Protein AF-S8DIR1-F1 (afdb_monomer)

pLDDT: mean 78.98, std 13.13, range [34.19, 91.81]

Structure (mmCIF, N/CA/C/O backbone):
data_AF-S8DIR1-F1
#
_entry.id   AF-S8DIR1-F1
#
loop_
_atom_site.group_PDB
_atom_site.id
_atom_site.type_symbol
_atom_site.label_atom_id
_atom_site.label_alt_id
_atom_site.label_comp_id
_atom_site.label_asym_id
_atom_site.label_entity_id
_atom_site.label_seq_id
_atom_site.pdbx_PDB_ins_code
_atom_site.Cartn_x
_atom_site.Cartn_y
_atom_site.Cartn_z
_atom_site.occupancy
_atom_site.B_iso_or_equiv
_atom_site.auth_seq_id
_atom_site.auth_comp_id
_atom_site.auth_asym_id
_atom_site.auth_atom_id
_atom_site.pdbx_PDB_model_num
ATOM 1 N N . PRO A 1 1 ? -8.520 -15.638 27.074 1.00 40.44 1 PRO A N 1
ATOM 2 C CA . PRO A 1 1 ? -9.309 -14.801 26.140 1.00 40.44 1 PRO A CA 1
ATOM 3 C C . PRO A 1 1 ? -8.543 -14.570 24.830 1.00 40.44 1 PRO A C 1
ATOM 5 O O . PRO A 1 1 ? -7.711 -13.675 24.745 1.00 40.44 1 PRO A O 1
ATOM 8 N N . SER A 1 2 ? -8.770 -15.431 23.837 1.00 34.19 2 SER A N 1
ATOM 9 C CA . SER A 1 2 ? -8.198 -15.292 22.494 1.00 34.19 2 SER A CA 1
ATOM 10 C C . SER A 1 2 ? -9.015 -14.236 21.748 1.00 34.19 2 SER A C 1
ATOM 12 O O . SER A 1 2 ? -10.171 -14.519 21.435 1.00 34.19 2 SER A O 1
ATOM 14 N N . PRO A 1 3 ? -8.509 -13.010 21.515 1.00 45.59 3 PRO A N 1
ATOM 15 C CA . PRO A 1 3 ? -9.285 -12.038 20.772 1.00 45.59 3 PRO A CA 1
ATOM 16 C C . PRO A 1 3 ? -9.419 -12.555 19.343 1.00 45.59 3 PRO A C 1
ATOM 18 O O . PRO A 1 3 ? -8.423 -12.838 18.675 1.00 45.59 3 PRO A O 1
ATOM 21 N N . SER A 1 4 ? -10.681 -12.730 18.966 1.00 42.31 4 SER A N 1
ATOM 22 C CA . SER A 1 4 ? -11.255 -12.998 17.658 1.00 42.31 4 SER A CA 1
ATOM 23 C C . SER A 1 4 ? -10.287 -12.856 16.492 1.00 42.31 4 SER A C 1
ATOM 25 O O . SER A 1 4 ? -9.600 -11.842 16.353 1.00 42.31 4 SER A O 1
ATOM 27 N N . ALA A 1 5 ? -10.308 -13.862 15.620 1.00 48.22 5 ALA A N 1
ATOM 28 C CA . ALA A 1 5 ? -9.740 -13.857 14.282 1.00 48.22 5 ALA A CA 1
ATOM 29 C C . ALA A 1 5 ? -10.324 -12.705 13.438 1.00 48.22 5 ALA A C 1
ATOM 31 O O . ALA A 1 5 ? -11.122 -12.917 12.534 1.00 48.22 5 ALA A O 1
ATOM 32 N N . ALA A 1 6 ? -9.950 -11.464 13.758 1.00 54.75 6 ALA A N 1
ATOM 33 C CA . ALA A 1 6 ? -10.158 -10.311 12.906 1.00 54.75 6 ALA A CA 1
ATOM 34 C C . ALA A 1 6 ? -9.500 -10.653 11.574 1.00 54.75 6 ALA A C 1
ATOM 36 O O . ALA A 1 6 ? -8.318 -11.005 11.569 1.00 54.75 6 ALA A O 1
ATOM 37 N N . VAL A 1 7 ? -10.285 -10.626 10.499 1.00 57.97 7 VAL A N 1
ATOM 38 C CA . VAL A 1 7 ? -9.881 -10.968 9.133 1.00 57.97 7 VAL A CA 1
ATOM 39 C C . VAL A 1 7 ? -8.491 -10.384 8.863 1.00 57.97 7 VAL A C 1
ATOM 41 O O . VAL A 1 7 ? -8.304 -9.170 8.800 1.00 57.97 7 VAL A O 1
ATOM 44 N N . ARG A 1 8 ? -7.473 -11.254 8.840 1.00 72.19 8 ARG A N 1
ATOM 45 C CA . ARG A 1 8 ? -6.076 -10.849 8.649 1.00 72.19 8 ARG A CA 1
ATOM 46 C C . ARG A 1 8 ? -5.801 -10.825 7.160 1.00 72.19 8 ARG A C 1
ATOM 48 O O . ARG A 1 8 ? -5.385 -11.831 6.592 1.00 72.19 8 ARG A O 1
ATOM 55 N N . TYR A 1 9 ? -6.019 -9.671 6.552 1.00 84.12 9 TYR A N 1
ATOM 56 C CA . TYR A 1 9 ? -5.567 -9.432 5.192 1.00 84.12 9 TYR A CA 1
ATOM 57 C C . TYR A 1 9 ? -4.033 -9.407 5.127 1.00 84.12 9 TYR A C 1
ATOM 59 O O . TYR A 1 9 ? -3.343 -8.970 6.058 1.00 84.12 9 TYR A O 1
ATOM 67 N N . ARG A 1 10 ? -3.477 -9.913 4.027 1.00 83.31 10 ARG A N 1
ATOM 68 C CA . ARG A 1 10 ? -2.034 -9.917 3.770 1.00 83.31 10 ARG A CA 1
ATOM 69 C C . ARG A 1 10 ? -1.515 -8.495 3.651 1.00 83.31 10 ARG A C 1
ATOM 71 O O . ARG A 1 10 ? -2.148 -7.654 3.030 1.00 83.31 10 ARG A O 1
ATOM 78 N N . GLY A 1 11 ? -0.363 -8.249 4.274 1.00 85.06 11 GLY A N 1
ATOM 79 C CA . GLY A 1 11 ? 0.275 -6.934 4.280 1.00 85.06 11 GLY A CA 1
ATOM 80 C C . GLY A 1 11 ? -0.461 -5.858 5.074 1.00 85.06 11 GLY A C 1
ATOM 81 O O . GLY A 1 11 ? 0.019 -4.729 5.122 1.00 85.06 11 GLY A O 1
ATOM 82 N N . VAL A 1 12 ? -1.573 -6.203 5.737 1.00 89.31 12 VAL A N 1
ATOM 83 C CA . VAL A 1 12 ? -2.336 -5.287 6.582 1.00 89.31 12 VAL A CA 1
ATOM 84 C C . VAL A 1 12 ? -2.003 -5.517 8.048 1.00 89.31 12 VAL A C 1
ATOM 86 O O . VAL A 1 12 ? -2.092 -6.630 8.572 1.00 89.31 12 VAL A O 1
ATOM 89 N N . ARG A 1 13 ? -1.654 -4.440 8.751 1.00 87.50 13 ARG A N 1
ATOM 90 C CA . ARG A 1 13 ? -1.411 -4.459 10.194 1.00 87.50 13 ARG A CA 1
ATOM 91 C C . ARG A 1 13 ? -2.323 -3.470 10.904 1.00 87.50 13 ARG A C 1
ATOM 93 O O . ARG A 1 13 ? -2.336 -2.285 10.594 1.00 87.50 13 ARG A O 1
ATOM 100 N N . ARG A 1 14 ? -3.050 -3.940 11.916 1.00 85.12 14 ARG A N 1
ATOM 101 C CA . ARG A 1 14 ? -3.875 -3.084 12.777 1.00 85.12 14 ARG A CA 1
ATOM 102 C C . ARG A 1 14 ? -3.032 -2.492 13.907 1.00 85.12 14 ARG A C 1
ATOM 104 O O . ARG A 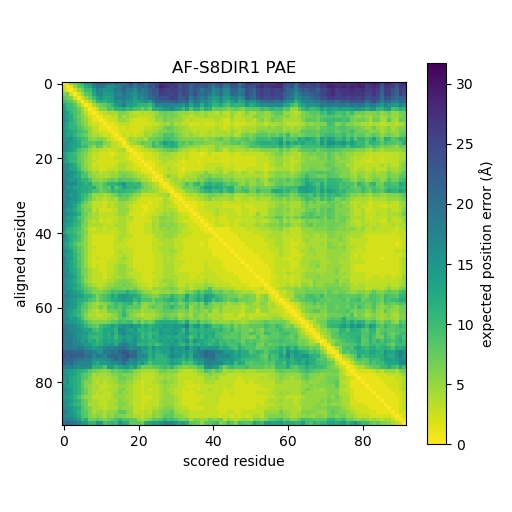1 14 ? -2.357 -3.220 14.637 1.00 85.12 14 ARG A O 1
ATOM 111 N N . ARG A 1 15 ? -3.068 -1.168 14.069 1.00 84.75 15 ARG A N 1
ATOM 112 C CA . ARG A 1 15 ? -2.468 -0.462 15.211 1.00 84.75 15 ARG A CA 1
ATOM 113 C C . ARG A 1 15 ? -3.403 -0.482 16.421 1.00 84.75 15 ARG A C 1
ATOM 115 O O . ARG A 1 15 ? -4.612 -0.662 16.307 1.00 84.75 15 ARG A O 1
ATOM 122 N N . LYS A 1 16 ? -2.821 -0.228 17.598 1.00 76.56 16 LYS A N 1
ATOM 123 C CA . LYS A 1 16 ? -3.530 -0.155 18.890 1.00 76.56 16 LYS A CA 1
ATOM 124 C C . LYS A 1 16 ? -4.625 0.923 18.905 1.00 76.56 16 LYS A C 1
ATOM 126 O O . LYS A 1 16 ? -5.628 0.754 19.577 1.00 76.56 16 LYS A O 1
ATOM 131 N N . TRP A 1 17 ? -4.441 1.981 18.111 1.00 78.94 17 TRP A N 1
ATOM 132 C CA . TRP A 1 17 ? -5.394 3.081 17.925 1.00 78.94 17 TRP A CA 1
ATOM 133 C C . TRP A 1 17 ? -6.551 2.757 16.958 1.00 78.94 17 TRP A C 1
ATOM 135 O O . TRP A 1 17 ? -7.356 3.618 16.640 1.00 78.94 17 TRP A O 1
ATOM 145 N N . GLY A 1 18 ? -6.624 1.533 16.429 1.00 81.12 18 GLY A N 1
ATOM 146 C CA . GLY A 1 18 ? -7.698 1.117 15.519 1.00 81.12 18 GLY A CA 1
ATOM 147 C C . GLY A 1 18 ? -7.440 1.382 14.034 1.00 81.12 18 GLY A C 1
ATOM 148 O O . GLY A 1 18 ? -8.138 0.809 13.213 1.00 81.12 18 GLY A O 1
ATOM 149 N N . LYS A 1 19 ? -6.407 2.153 13.670 1.00 86.88 19 LYS A N 1
ATOM 150 C CA . LYS A 1 19 ? -6.009 2.358 12.264 1.00 86.88 19 LYS A CA 1
ATOM 151 C C . LYS A 1 19 ? -5.363 1.110 11.656 1.00 86.88 19 LYS A C 1
ATOM 153 O O . LYS A 1 19 ? -4.605 0.406 12.335 1.00 86.88 19 LYS A O 1
ATOM 158 N N . PHE A 1 20 ? -5.585 0.893 10.367 1.00 89.56 20 PHE A N 1
ATOM 159 C CA . PHE A 1 20 ? -4.955 -0.163 9.578 1.00 89.56 20 PHE A CA 1
ATOM 160 C C . PHE A 1 20 ? -3.811 0.430 8.762 1.00 89.56 20 PHE A C 1
ATOM 162 O O . PHE A 1 20 ? -3.879 1.566 8.312 1.00 89.56 20 PHE A O 1
ATOM 169 N N . VAL A 1 21 ? -2.712 -0.297 8.609 1.00 89.94 21 VAL A N 1
ATOM 170 C CA . VAL A 1 21 ? -1.602 0.117 7.744 1.00 89.94 21 VAL A CA 1
ATOM 171 C C . VAL A 1 21 ? -1.314 -0.972 6.735 1.00 89.94 21 VAL A C 1
ATOM 173 O O . VAL A 1 21 ? -1.351 -2.147 7.099 1.00 89.94 21 VAL A O 1
ATOM 176 N N . ALA A 1 22 ? -1.018 -0.571 5.503 1.00 91.81 22 ALA A N 1
ATOM 177 C CA . ALA A 1 22 ? -0.598 -1.475 4.445 1.00 91.81 22 ALA A CA 1
ATOM 178 C C . ALA A 1 22 ? 0.887 -1.254 4.135 1.00 91.81 22 ALA A C 1
ATOM 180 O O . ALA A 1 22 ? 1.348 -0.121 3.969 1.00 91.81 22 ALA A O 1
ATOM 181 N N . GLU A 1 23 ? 1.649 -2.340 4.080 1.00 91.31 23 GLU A N 1
ATOM 182 C CA . GLU A 1 23 ? 3.059 -2.332 3.689 1.00 91.31 23 GLU A CA 1
ATOM 183 C C . GLU A 1 23 ? 3.373 -3.563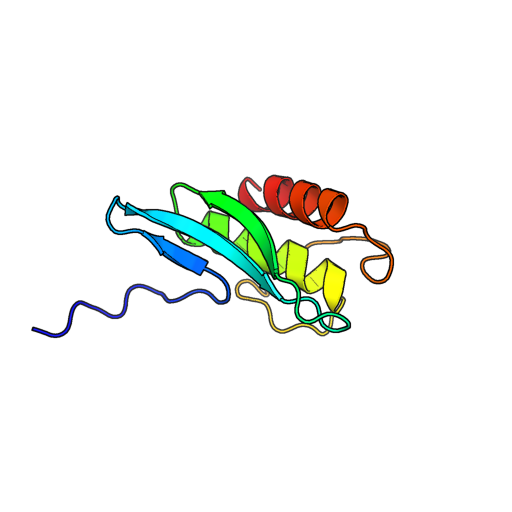 2.838 1.00 91.31 23 GLU A C 1
ATOM 185 O O . GLU A 1 23 ? 2.843 -4.648 3.085 1.00 91.31 23 GLU A O 1
ATOM 190 N N . ILE A 1 24 ? 4.254 -3.409 1.849 1.00 88.75 24 ILE A N 1
ATOM 191 C CA . ILE A 1 24 ? 4.676 -4.507 0.980 1.00 88.75 24 ILE A CA 1
ATOM 192 C C . ILE A 1 24 ? 6.190 -4.657 0.949 1.00 88.75 24 ILE A C 1
ATOM 194 O O . ILE A 1 24 ? 6.938 -3.690 1.071 1.00 88.75 24 ILE A O 1
ATOM 198 N N . ARG A 1 25 ? 6.649 -5.899 0.797 1.00 87.19 25 ARG A N 1
ATOM 199 C CA . ARG A 1 25 ? 8.066 -6.227 0.661 1.00 87.19 25 ARG A CA 1
ATOM 200 C C . ARG A 1 25 ? 8.429 -6.347 -0.814 1.00 87.19 25 ARG A C 1
ATOM 202 O O . ARG A 1 25 ? 7.766 -7.087 -1.540 1.00 87.19 25 ARG A O 1
ATOM 209 N N . MET A 1 26 ? 9.508 -5.684 -1.220 1.00 82.62 26 MET A N 1
ATOM 210 C CA . MET A 1 26 ? 10.031 -5.820 -2.576 1.00 82.62 26 MET A CA 1
ATOM 211 C C . MET A 1 26 ? 10.589 -7.238 -2.821 1.00 82.62 26 MET A C 1
ATOM 213 O O . MET A 1 26 ? 11.150 -7.848 -1.909 1.00 82.62 26 MET A O 1
ATOM 217 N N . PRO A 1 27 ? 10.424 -7.807 -4.030 1.00 74.06 27 PRO A N 1
ATOM 218 C CA . PRO A 1 27 ? 10.973 -9.120 -4.364 1.00 74.06 27 PRO A CA 1
ATOM 219 C C . PRO A 1 27 ? 12.496 -9.073 -4.549 1.00 74.06 27 PRO A C 1
ATOM 221 O O . PRO A 1 27 ? 13.187 -9.987 -4.108 1.00 74.06 27 PRO A O 1
ATOM 224 N N . ASN A 1 28 ? 13.007 -7.985 -5.132 1.00 70.69 28 ASN A N 1
ATOM 225 C CA . ASN A 1 28 ? 14.421 -7.830 -5.486 1.00 70.69 28 ASN A CA 1
ATOM 226 C C . ASN A 1 28 ? 15.252 -7.156 -4.383 1.00 70.69 28 ASN A C 1
ATOM 228 O O . ASN A 1 28 ? 16.472 -7.283 -4.364 1.00 70.69 28 ASN A O 1
ATOM 232 N N . CYS A 1 29 ? 14.595 -6.486 -3.431 1.00 72.25 29 CYS A N 1
ATOM 233 C CA . CYS A 1 29 ? 15.239 -5.775 -2.329 1.00 72.25 29 CYS A CA 1
ATOM 234 C C . CYS A 1 29 ? 14.632 -6.198 -0.990 1.00 72.25 29 CYS A C 1
ATOM 236 O O . CYS A 1 29 ? 13.462 -6.562 -0.895 1.00 72.25 29 CYS A O 1
ATOM 238 N N . ARG A 1 30 ? 15.414 -6.136 0.094 1.00 76.56 30 ARG A N 1
ATOM 239 C CA . ARG A 1 30 ? 14.895 -6.418 1.447 1.00 76.56 30 ARG A CA 1
ATOM 240 C C . ARG A 1 30 ? 14.073 -5.260 2.026 1.00 76.56 30 ARG A C 1
ATOM 242 O O . ARG A 1 30 ? 13.529 -5.385 3.125 1.00 76.56 30 ARG A O 1
ATOM 249 N N . ASP A 1 31 ? 13.962 -4.186 1.263 1.00 84.12 31 ASP A N 1
ATOM 250 C CA . ASP A 1 31 ? 13.206 -2.995 1.583 1.00 84.12 31 ASP A CA 1
ATOM 251 C C . ASP A 1 31 ? 11.698 -3.238 1.599 1.00 84.12 31 ASP A C 1
ATOM 253 O O . ASP A 1 31 ? 11.138 -4.111 0.920 1.00 84.12 31 ASP A O 1
ATOM 257 N N . ARG A 1 32 ? 11.039 -2.437 2.432 1.00 87.62 32 ARG A N 1
ATOM 258 C CA . ARG A 1 32 ? 9.591 -2.424 2.588 1.00 87.62 32 ARG A CA 1
ATOM 259 C C . ARG A 1 32 ? 9.066 -1.077 2.149 1.00 87.62 32 ARG A C 1
ATOM 261 O O . ARG A 1 32 ? 9.569 -0.044 2.580 1.00 87.62 32 ARG A O 1
ATOM 268 N N . ILE A 1 33 ? 8.026 -1.108 1.335 1.00 88.50 33 ILE A N 1
ATOM 269 C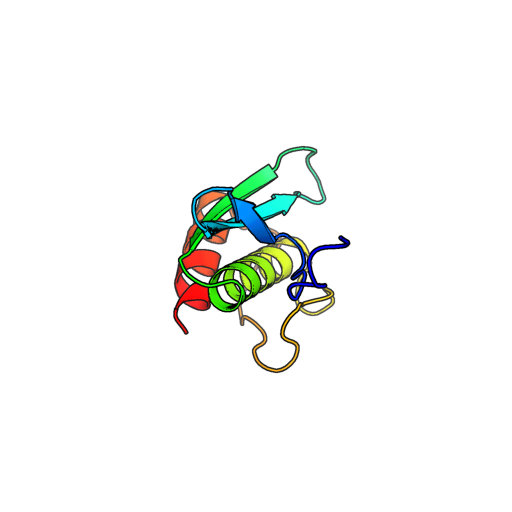 CA . ILE A 1 33 ? 7.325 0.080 0.884 1.00 88.50 33 ILE A CA 1
ATOM 270 C C . ILE A 1 33 ? 6.117 0.252 1.793 1.00 88.50 33 ILE A C 1
ATOM 272 O O . ILE A 1 33 ? 5.265 -0.634 1.899 1.00 88.50 33 ILE A O 1
ATOM 276 N N . TRP A 1 34 ? 6.058 1.392 2.471 1.00 91.31 34 TRP A N 1
ATOM 277 C CA . TRP A 1 34 ? 4.880 1.778 3.230 1.00 91.31 34 TRP A CA 1
ATOM 278 C C . TRP A 1 34 ? 3.838 2.361 2.274 1.00 91.31 34 TRP A C 1
ATOM 280 O O . TRP A 1 34 ? 4.053 3.428 1.700 1.00 91.31 34 TRP A O 1
ATOM 290 N N . LEU A 1 35 ? 2.730 1.643 2.085 1.00 90.31 35 LEU A N 1
ATOM 291 C CA . LEU A 1 35 ? 1.689 1.988 1.113 1.00 90.31 35 LEU A CA 1
ATOM 292 C C . LEU A 1 35 ? 0.758 3.064 1.658 1.00 90.31 35 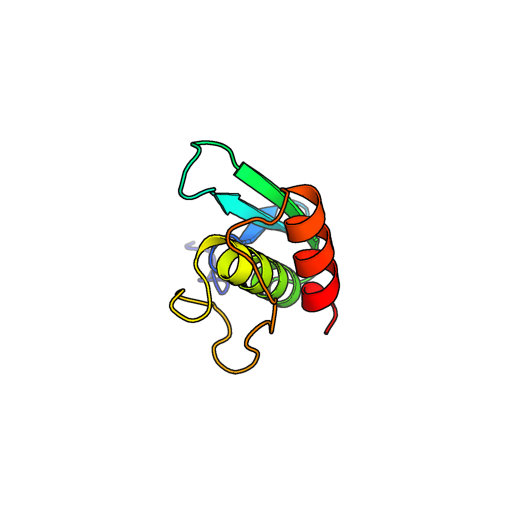LEU A C 1
ATOM 294 O O . LEU A 1 35 ? 0.371 3.976 0.937 1.00 90.31 35 LEU A O 1
ATOM 298 N N . GLY A 1 36 ? 0.468 2.997 2.957 1.00 90.62 36 GLY A N 1
ATOM 299 C CA . GLY A 1 36 ? -0.331 4.007 3.627 1.00 90.62 36 GLY A CA 1
ATOM 300 C C . GLY A 1 36 ? -0.940 3.530 4.936 1.00 90.62 36 GLY A C 1
ATOM 301 O O . GLY A 1 36 ? -0.680 2.427 5.434 1.00 90.62 36 GLY A O 1
ATOM 302 N N . SER A 1 37 ? -1.765 4.402 5.503 1.00 91.56 37 SER A N 1
ATOM 303 C CA . SER A 1 37 ? -2.627 4.115 6.644 1.00 91.56 37 SER A CA 1
ATOM 304 C C . SER A 1 37 ? -4.074 4.380 6.267 1.00 91.56 37 SER A C 1
ATOM 306 O O . SER A 1 37 ? -4.371 5.441 5.727 1.00 91.56 37 SER A O 1
ATOM 308 N N . TYR A 1 38 ? -4.944 3.446 6.616 1.00 89.25 38 TYR A N 1
ATOM 309 C CA . TYR A 1 38 ? -6.349 3.411 6.248 1.00 89.25 38 TYR A CA 1
ATOM 310 C C . TYR A 1 38 ? -7.222 3.231 7.489 1.00 89.25 38 TYR A C 1
ATOM 312 O O . TYR A 1 38 ? -6.760 2.807 8.559 1.00 89.25 38 TYR A O 1
ATOM 320 N N . ASP A 1 39 ? -8.490 3.588 7.340 1.00 88.75 39 ASP A N 1
ATOM 321 C CA . ASP A 1 39 ? -9.492 3.496 8.396 1.00 88.75 39 ASP A CA 1
ATOM 322 C C . ASP A 1 39 ? -10.088 2.094 8.497 1.00 88.75 39 ASP A C 1
ATOM 324 O O . ASP A 1 39 ? -10.368 1.628 9.603 1.00 88.75 39 ASP A O 1
ATOM 328 N N . THR A 1 40 ? -10.188 1.390 7.369 1.00 88.94 40 THR A N 1
ATOM 329 C CA . THR A 1 40 ? -10.708 0.023 7.306 1.00 88.94 40 THR A CA 1
ATOM 330 C C . THR A 1 40 ? -9.639 -1.001 6.926 1.00 88.94 40 THR A C 1
ATOM 332 O O . THR A 1 40 ? -8.569 -0.685 6.393 1.00 88.94 40 THR A O 1
ATOM 335 N N . ALA A 1 41 ? -9.923 -2.264 7.246 1.00 88.69 41 ALA A N 1
ATOM 336 C CA . ALA A 1 41 ? -9.052 -3.380 6.910 1.00 88.69 41 ALA A CA 1
ATOM 337 C C . ALA A 1 41 ? -9.111 -3.687 5.404 1.00 88.69 41 ALA A C 1
ATOM 339 O O . ALA A 1 41 ? -8.088 -4.036 4.816 1.00 88.69 41 ALA A O 1
ATOM 340 N N . GLU A 1 42 ? -10.285 -3.506 4.792 1.00 88.81 42 GLU A N 1
ATOM 341 C CA . GLU A 1 42 ? -10.546 -3.696 3.367 1.00 88.81 42 GLU A CA 1
ATOM 342 C C . GLU A 1 42 ? -9.771 -2.702 2.496 1.00 88.81 42 GLU A C 1
ATOM 344 O O . GLU A 1 42 ? -9.104 -3.119 1.553 1.00 88.81 42 GLU A O 1
ATOM 349 N N . GLU A 1 43 ? -9.803 -1.403 2.815 1.00 90.00 43 GLU A N 1
ATOM 350 C CA . GLU A 1 43 ? -9.047 -0.380 2.068 1.00 90.00 43 GLU A CA 1
ATOM 351 C C . GLU A 1 43 ? -7.542 -0.678 2.095 1.00 90.00 43 GLU A C 1
ATOM 353 O O . GLU A 1 43 ? -6.869 -0.646 1.065 1.00 90.00 43 GLU A O 1
ATOM 358 N N . ALA A 1 44 ? -7.014 -1.039 3.269 1.00 91.31 44 ALA A N 1
ATOM 359 C CA . ALA A 1 44 ? -5.610 -1.411 3.416 1.00 91.31 44 ALA A CA 1
ATOM 360 C C . ALA A 1 44 ? -5.253 -2.665 2.603 1.00 91.31 44 ALA A C 1
ATOM 362 O O . ALA A 1 44 ? -4.157 -2.767 2.052 1.00 91.31 44 ALA A O 1
ATOM 363 N N . ALA A 1 45 ? -6.168 -3.626 2.533 1.00 90.38 45 ALA A N 1
ATOM 364 C CA . ALA A 1 45 ? -5.973 -4.862 1.798 1.00 9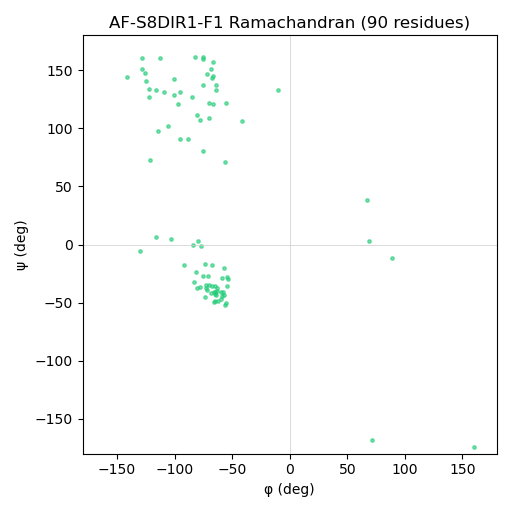0.38 45 ALA A CA 1
ATOM 365 C C . ALA A 1 45 ? -6.017 -4.640 0.279 1.00 90.38 45 ALA A C 1
ATOM 367 O O . ALA A 1 45 ? -5.169 -5.179 -0.431 1.00 90.38 45 ALA A O 1
ATOM 368 N N . ARG A 1 46 ? -6.913 -3.771 -0.205 1.00 89.88 46 ARG A N 1
ATOM 369 C CA . ARG A 1 46 ? -6.963 -3.349 -1.614 1.00 89.88 46 ARG A CA 1
ATOM 370 C C . ARG A 1 46 ? -5.701 -2.598 -2.025 1.00 89.88 46 ARG A C 1
ATOM 372 O O . ARG A 1 46 ? -5.101 -2.905 -3.053 1.00 89.88 46 ARG A O 1
ATOM 379 N N . ALA A 1 47 ? -5.225 -1.696 -1.167 1.00 91.19 47 ALA A N 1
ATOM 380 C CA . ALA A 1 47 ? -3.949 -1.016 -1.363 1.00 91.19 47 ALA A CA 1
ATOM 381 C C . ALA A 1 47 ? -2.779 -2.003 -1.502 1.00 91.19 47 ALA A C 1
ATOM 383 O O . ALA A 1 47 ? -1.911 -1.851 -2.364 1.00 91.19 47 ALA A O 1
ATOM 384 N N . PHE A 1 48 ? -2.755 -3.031 -0.649 1.00 90.44 48 PHE A N 1
ATOM 385 C CA . PHE A 1 48 ? -1.732 -4.068 -0.700 1.00 90.44 48 PHE A CA 1
ATOM 386 C C . PHE A 1 48 ? -1.793 -4.885 -1.992 1.00 90.44 48 PHE A C 1
ATOM 388 O O . PHE A 1 48 ? -0.746 -5.173 -2.570 1.00 90.44 48 PHE A O 1
ATOM 395 N N . ASP A 1 49 ? -2.989 -5.234 -2.461 1.00 89.44 49 ASP A N 1
ATOM 396 C CA . ASP A 1 49 ? -3.161 -6.009 -3.688 1.00 89.44 49 ASP A CA 1
ATOM 397 C C . ASP A 1 49 ? -2.679 -5.244 -4.921 1.00 89.44 49 ASP A C 1
ATOM 399 O O . ASP A 1 49 ? -1.934 -5.814 -5.720 1.00 89.44 49 ASP A O 1
ATOM 403 N N . ALA A 1 50 ? -2.987 -3.947 -5.016 1.00 88.19 50 ALA A N 1
ATOM 404 C CA . ALA A 1 50 ? -2.441 -3.051 -6.039 1.00 88.19 50 ALA A CA 1
ATOM 405 C C . ALA A 1 50 ? -0.913 -3.054 -6.035 1.00 88.19 50 ALA A C 1
ATOM 407 O O . ALA A 1 50 ? -0.275 -3.316 -7.053 1.00 88.19 50 ALA A O 1
ATOM 408 N N . ALA A 1 51 ? -0.303 -2.877 -4.866 1.00 88.62 51 ALA A N 1
ATOM 409 C CA . ALA A 1 51 ? 1.146 -2.900 -4.768 1.00 88.62 51 ALA A CA 1
ATOM 410 C C . ALA A 1 51 ? 1.749 -4.271 -5.110 1.00 88.62 51 ALA A C 1
ATOM 412 O O . ALA A 1 51 ? 2.825 -4.365 -5.704 1.00 88.62 51 ALA A O 1
ATOM 413 N N . GLN A 1 52 ? 1.068 -5.356 -4.740 1.00 87.25 52 GLN A N 1
ATOM 414 C CA . GLN A 1 52 ? 1.521 -6.709 -5.038 1.00 87.25 52 GLN A CA 1
ATOM 415 C C . GLN A 1 52 ? 1.416 -7.017 -6.527 1.00 87.25 52 GLN A C 1
ATOM 417 O O . GLN A 1 52 ? 2.280 -7.711 -7.064 1.00 87.25 52 GLN A O 1
ATOM 422 N N . TYR A 1 53 ? 0.398 -6.475 -7.187 1.00 85.31 53 TYR A N 1
ATOM 423 C CA . TYR A 1 53 ? 0.250 -6.550 -8.628 1.00 85.31 53 TYR A CA 1
ATOM 424 C C . TYR A 1 53 ? 1.363 -5.775 -9.321 1.00 85.31 53 TYR A C 1
ATOM 426 O O . TYR A 1 53 ? 1.937 -6.301 -10.269 1.00 85.31 53 TYR A O 1
ATOM 434 N N . CYS A 1 54 ? 1.746 -4.591 -8.825 1.00 83.25 54 CYS A N 1
ATOM 435 C CA . CYS A 1 54 ? 2.923 -3.906 -9.355 1.00 83.25 54 CYS A CA 1
ATOM 436 C C . CYS A 1 54 ? 4.156 -4.818 -9.269 1.00 83.25 54 CYS A C 1
ATOM 438 O O . CYS A 1 54 ? 4.818 -5.087 -10.258 1.00 83.25 54 CYS A O 1
ATOM 440 N N . LEU A 1 55 ? 4.435 -5.381 -8.095 1.00 81.69 55 LEU A N 1
A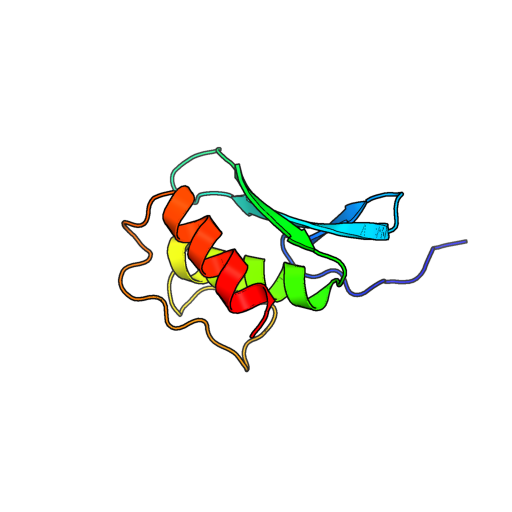TOM 441 C CA . LEU A 1 55 ? 5.692 -6.101 -7.871 1.00 81.69 55 LEU A CA 1
ATOM 442 C C . LEU A 1 55 ? 5.772 -7.500 -8.502 1.00 81.69 55 LEU A C 1
ATOM 444 O O . LEU A 1 55 ? 6.874 -8.008 -8.699 1.00 81.69 55 LEU A O 1
ATOM 448 N N . ARG A 1 56 ? 4.640 -8.181 -8.703 1.00 79.88 56 ARG A N 1
ATOM 449 C CA . ARG A 1 56 ? 4.590 -9.594 -9.133 1.00 79.88 56 ARG A CA 1
ATOM 450 C C . ARG A 1 56 ? 3.669 -9.853 -10.331 1.00 79.88 56 ARG A C 1
ATOM 452 O O . ARG A 1 56 ? 3.615 -10.987 -10.803 1.00 79.88 56 ARG A O 1
ATOM 459 N N . GLY A 1 57 ? 2.935 -8.847 -10.801 1.00 79.62 57 GLY A N 1
ATOM 460 C CA . GLY A 1 57 ? 1.972 -8.953 -11.897 1.00 79.62 57 GLY A CA 1
ATOM 461 C C . GLY A 1 57 ? 0.690 -9.724 -11.551 1.00 79.62 57 GLY A C 1
ATOM 462 O O . GLY A 1 57 ? 0.424 -10.065 -10.395 1.00 79.62 57 GLY A O 1
ATOM 463 N N . ARG A 1 58 ? -0.089 -10.055 -12.596 1.00 71.56 58 ARG A N 1
ATOM 464 C CA . ARG A 1 58 ? -1.387 -10.771 -12.532 1.00 71.56 58 ARG A CA 1
ATOM 465 C C . ARG A 1 58 ? -1.338 -12.143 -11.849 1.00 71.56 58 ARG A C 1
ATOM 467 O O . ARG A 1 58 ? -2.373 -12.640 -11.426 1.00 71.56 58 ARG A O 1
ATOM 474 N N . GLY A 1 59 ? -0.162 -12.761 -11.737 1.00 69.19 59 GLY A N 1
ATOM 475 C CA . GLY A 1 59 ? 0.014 -14.074 -11.102 1.00 69.19 59 GLY A CA 1
ATOM 476 C C . GLY A 1 59 ? 0.167 -14.030 -9.578 1.00 69.19 59 GLY A C 1
ATOM 477 O O . GLY A 1 59 ? 0.370 -15.072 -8.948 1.00 69.19 59 GLY A O 1
ATOM 478 N N . ALA A 1 60 ? 0.138 -12.845 -8.964 1.00 77.75 60 ALA A N 1
ATOM 479 C CA . ALA A 1 60 ? 0.322 -12.716 -7.527 1.00 77.75 60 ALA A CA 1
ATOM 480 C C . ALA A 1 60 ? -0.920 -13.159 -6.735 1.00 77.75 60 ALA A C 1
ATOM 482 O O . ALA A 1 60 ? -2.034 -13.230 -7.240 1.00 77.75 60 ALA A O 1
ATOM 483 N N . ARG A 1 61 ? -0.728 -13.488 -5.452 1.00 77.69 61 ARG A N 1
ATOM 484 C CA . ARG A 1 61 ? -1.808 -13.998 -4.598 1.00 77.69 61 ARG A CA 1
ATOM 485 C C . ARG A 1 61 ? -2.440 -12.872 -3.789 1.00 77.69 61 ARG A C 1
ATOM 487 O O . ARG A 1 61 ? -1.935 -12.558 -2.705 1.00 77.69 61 ARG A O 1
ATOM 494 N N . PHE A 1 62 ? -3.478 -12.278 -4.362 1.00 83.69 62 PHE A N 1
ATOM 495 C CA . PHE A 1 62 ? -4.244 -11.146 -3.834 1.00 83.69 62 PHE A CA 1
ATOM 496 C C . PHE A 1 62 ? -5.185 -11.550 -2.692 1.00 83.69 62 PHE A C 1
ATOM 498 O O . PHE A 1 62 ? -5.481 -12.735 -2.510 1.00 83.69 62 PHE A O 1
ATOM 505 N N . ASN A 1 63 ? -5.620 -10.570 -1.905 1.00 83.50 63 ASN A N 1
ATOM 506 C CA . ASN A 1 63 ? -6.710 -10.707 -0.945 1.00 83.50 63 ASN A CA 1
ATOM 507 C C . ASN A 1 63 ? -8.071 -10.652 -1.654 1.00 83.50 63 ASN A C 1
ATOM 509 O O . ASN A 1 63 ? -8.971 -11.398 -1.273 1.00 83.50 63 ASN A O 1
ATOM 513 N N . PHE A 1 64 ? -8.189 -9.827 -2.697 1.00 80.94 64 PHE A N 1
ATOM 514 C CA . PHE A 1 64 ? -9.387 -9.654 -3.512 1.00 80.94 64 PHE A CA 1
ATOM 515 C C . PHE A 1 64 ? -9.131 -10.142 -4.943 1.00 80.94 64 PHE A C 1
ATOM 517 O O . PHE A 1 64 ? -8.553 -9.424 -5.752 1.00 80.94 64 PHE A O 1
ATOM 524 N N . PRO A 1 65 ? -9.533 -11.378 -5.280 1.00 71.31 65 PRO A N 1
ATOM 525 C CA . PRO A 1 65 ? -9.454 -11.869 -6.655 1.00 71.31 65 PRO A CA 1
ATOM 526 C C . PRO A 1 65 ? -10.521 -11.253 -7.578 1.00 71.31 65 PRO A C 1
ATOM 528 O O . PRO A 1 65 ? -10.376 -11.354 -8.791 1.00 71.31 65 PRO A O 1
ATOM 531 N N . ASP A 1 66 ? -11.571 -10.652 -7.010 1.00 68.31 66 ASP A N 1
ATOM 532 C CA . ASP A 1 66 ? -12.707 -10.068 -7.741 1.00 68.31 66 ASP A CA 1
ATOM 533 C C . ASP A 1 66 ? -12.413 -8.655 -8.279 1.00 68.31 66 ASP A C 1
ATOM 535 O O . ASP A 1 66 ? -12.993 -8.244 -9.276 1.00 68.31 66 ASP A O 1
ATOM 539 N N . ASP A 1 67 ? -11.453 -7.950 -7.668 1.00 66.38 67 ASP A N 1
ATOM 540 C CA . ASP A 1 67 ? -11.044 -6.590 -8.042 1.00 66.38 67 ASP A CA 1
ATOM 541 C C . ASP A 1 67 ? -9.547 -6.575 -8.408 1.00 66.38 67 ASP A C 1
ATOM 543 O O . ASP A 1 67 ? -8.698 -6.174 -7.605 1.00 66.38 67 ASP A O 1
ATOM 547 N N . PRO A 1 68 ? -9.165 -7.125 -9.578 1.00 64.25 68 PRO A N 1
ATOM 548 C CA . PRO A 1 68 ? -7.776 -7.155 -9.993 1.00 64.25 68 PRO A CA 1
ATOM 549 C C . PRO A 1 68 ? -7.313 -5.734 -10.347 1.00 64.25 68 PRO A C 1
ATOM 551 O O . PRO A 1 68 ? -7.853 -5.118 -11.267 1.00 64.25 68 PRO A O 1
ATOM 554 N N . PRO A 1 69 ? -6.269 -5.215 -9.689 1.00 67.25 69 PRO A N 1
ATOM 555 C CA . PRO A 1 69 ? -5.754 -3.893 -10.002 1.00 67.25 69 PRO A CA 1
ATOM 556 C C . PRO A 1 69 ? -5.071 -3.907 -11.376 1.00 67.25 69 PRO A C 1
ATOM 558 O O . PRO A 1 69 ? -4.001 -4.486 -11.544 1.00 67.25 69 PRO A O 1
ATOM 561 N N . GLU A 1 70 ? -5.673 -3.286 -12.392 1.00 66.25 70 GLU A N 1
ATOM 562 C CA . GLU A 1 70 ? -5.087 -3.200 -13.738 1.00 66.25 70 GLU A CA 1
ATOM 563 C C . GLU A 1 70 ? -3.942 -2.178 -13.800 1.00 66.25 70 GLU A C 1
ATOM 565 O O . GLU A 1 70 ? -4.109 -1.049 -14.254 1.00 66.25 70 GLU A O 1
ATOM 570 N N . ILE A 1 71 ? -2.748 -2.572 -13.348 1.00 67.81 71 ILE A N 1
ATOM 571 C CA . ILE A 1 71 ? -1.567 -1.694 -13.352 1.00 67.81 71 ILE A CA 1
ATOM 572 C C . ILE A 1 71 ? -0.600 -2.117 -14.462 1.00 67.81 71 ILE A C 1
ATOM 574 O O . ILE A 1 71 ? 0.134 -3.096 -14.346 1.00 67.81 71 ILE A O 1
ATOM 578 N N . ALA A 1 72 ? -0.586 -1.389 -15.575 1.00 57.19 72 ALA A N 1
ATOM 579 C CA . ALA A 1 72 ? 0.366 -1.649 -16.652 1.00 57.19 72 ALA A CA 1
ATOM 580 C C . ALA A 1 72 ? 1.817 -1.410 -16.172 1.00 57.19 72 ALA A C 1
ATOM 582 O O . ALA A 1 72 ? 2.107 -0.378 -15.575 1.00 57.19 72 ALA A O 1
ATOM 583 N N . ASN A 1 73 ? 2.732 -2.343 -16.470 1.00 59.50 73 ASN A N 1
ATOM 584 C CA . ASN A 1 73 ? 4.187 -2.227 -16.240 1.00 59.50 73 ASN A CA 1
ATOM 585 C C . ASN A 1 73 ? 4.661 -2.198 -14.775 1.00 59.50 73 ASN A C 1
ATOM 587 O O . ASN A 1 73 ? 5.617 -1.501 -14.437 1.00 59.50 73 ASN A O 1
ATOM 591 N N . GLY A 1 74 ? 4.039 -2.993 -13.907 1.00 57.31 74 GLY A N 1
ATOM 592 C CA . GLY A 1 74 ? 4.421 -3.076 -12.496 1.00 57.31 74 GLY A CA 1
ATOM 593 C C . GLY A 1 74 ? 5.904 -3.385 -12.215 1.00 57.31 74 GLY A C 1
ATOM 594 O O . GLY A 1 74 ? 6.451 -2.914 -11.219 1.00 57.31 74 GLY A O 1
ATOM 595 N N . GLU A 1 75 ? 6.571 -4.124 -13.105 1.00 59.22 75 GLU A N 1
ATOM 596 C CA . GLU A 1 75 ? 7.944 -4.615 -12.908 1.00 59.22 75 GLU A CA 1
ATOM 597 C C . GLU A 1 75 ? 9.010 -3.503 -12.887 1.00 59.22 75 GLU A C 1
ATOM 599 O O . GLU A 1 75 ? 10.101 -3.721 -12.359 1.00 59.22 75 GLU A O 1
ATOM 604 N N . SER A 1 76 ? 8.682 -2.308 -13.393 1.00 62.88 76 SER A N 1
ATOM 605 C CA . SER A 1 76 ? 9.584 -1.145 -13.439 1.00 62.88 76 SER A CA 1
ATOM 606 C C . SER A 1 76 ? 9.105 0.043 -12.598 1.00 62.88 76 SER A C 1
ATOM 608 O O . SER A 1 76 ? 9.708 1.112 -12.676 1.00 62.88 76 SER A O 1
ATOM 610 N N . MET A 1 77 ? 8.028 -0.104 -11.816 1.00 72.19 77 MET A N 1
ATOM 611 C CA . MET A 1 77 ? 7.477 1.020 -11.055 1.00 72.19 77 MET A 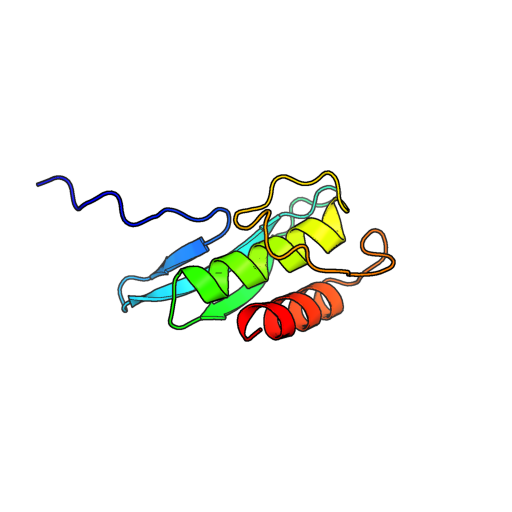CA 1
ATOM 612 C C . MET A 1 77 ? 8.322 1.369 -9.830 1.00 72.19 77 MET A C 1
ATOM 614 O O . MET A 1 77 ? 8.761 0.511 -9.059 1.00 72.19 77 MET A O 1
ATOM 618 N N . THR A 1 78 ? 8.508 2.667 -9.627 1.00 82.81 78 THR A N 1
ATOM 619 C CA . THR A 1 78 ? 9.162 3.224 -8.446 1.00 82.81 78 THR A CA 1
ATOM 620 C C . THR A 1 78 ? 8.319 2.984 -7.184 1.00 82.81 78 THR A C 1
ATOM 622 O O . THR A 1 78 ? 7.095 2.833 -7.254 1.00 82.81 78 THR A O 1
ATOM 625 N N . PRO A 1 79 ? 8.930 2.997 -5.984 1.00 82.88 79 PRO A N 1
ATOM 626 C CA . PRO A 1 79 ? 8.186 2.901 -4.729 1.00 82.88 79 PRO A CA 1
ATOM 627 C C . PRO A 1 79 ? 7.089 3.961 -4.579 1.00 82.88 79 PRO A C 1
ATOM 629 O O . PRO A 1 79 ? 6.107 3.723 -3.884 1.00 82.88 79 PRO A O 1
ATOM 632 N N . GLU A 1 80 ? 7.253 5.128 -5.200 1.00 85.31 80 GLU A N 1
ATOM 633 C CA . GLU A 1 80 ? 6.273 6.214 -5.174 1.00 85.31 80 GLU A CA 1
ATOM 634 C C . GLU A 1 80 ? 5.060 5.911 -6.055 1.00 85.31 80 GLU A C 1
ATOM 636 O O . GLU A 1 80 ? 3.933 6.042 -5.584 1.00 85.31 80 GLU A O 1
ATOM 641 N N . GLU A 1 81 ? 5.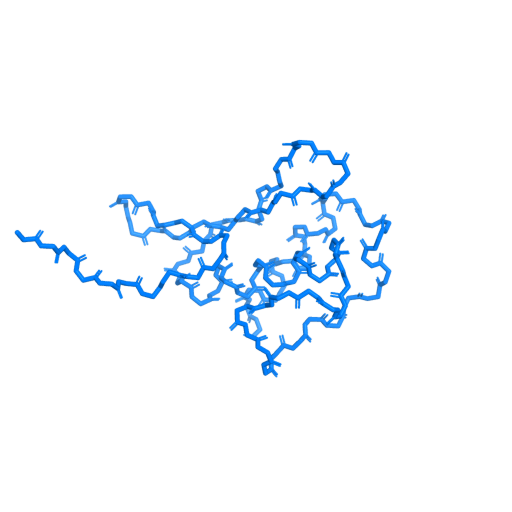266 5.410 -7.274 1.00 86.56 81 GLU A N 1
ATOM 642 C CA . GLU A 1 81 ? 4.171 4.988 -8.159 1.00 86.56 81 GLU A CA 1
ATOM 643 C C . GLU A 1 81 ? 3.373 3.827 -7.562 1.00 86.56 81 GLU A C 1
ATOM 645 O O . GLU A 1 81 ? 2.144 3.829 -7.595 1.00 86.56 81 GLU A O 1
ATOM 650 N N . ILE A 1 82 ? 4.059 2.868 -6.930 1.00 86.50 82 ILE A N 1
ATOM 651 C CA . ILE A 1 82 ? 3.415 1.762 -6.208 1.00 86.50 82 ILE A CA 1
ATOM 652 C C . ILE A 1 82 ? 2.515 2.300 -5.087 1.00 86.50 82 ILE A C 1
ATOM 654 O O . ILE A 1 82 ? 1.413 1.793 -4.877 1.00 86.50 82 ILE A O 1
ATOM 658 N N . ARG A 1 83 ? 2.968 3.331 -4.362 1.00 88.88 83 ARG A N 1
ATOM 659 C CA . ARG A 1 83 ? 2.180 3.975 -3.301 1.00 88.88 83 ARG A CA 1
ATOM 660 C C . ARG A 1 83 ? 0.987 4.742 -3.863 1.00 88.88 83 ARG A C 1
ATOM 662 O O . ARG A 1 83 ? -0.091 4.646 -3.285 1.00 88.88 83 ARG A O 1
ATOM 669 N N . ASP A 1 84 ? 1.159 5.468 -4.965 1.00 88.12 84 ASP A N 1
ATOM 670 C CA . ASP A 1 84 ? 0.069 6.197 -5.626 1.00 88.12 84 ASP A CA 1
ATOM 671 C C . ASP A 1 84 ? -1.018 5.239 -6.131 1.00 88.12 84 ASP A C 1
ATOM 673 O O . ASP A 1 84 ? -2.197 5.401 -5.807 1.00 88.12 84 ASP A O 1
ATOM 677 N N . ALA A 1 85 ? -0.617 4.172 -6.827 1.00 87.06 85 ALA A N 1
ATOM 678 C CA . ALA A 1 85 ? -1.533 3.135 -7.282 1.00 87.06 85 ALA A CA 1
ATOM 679 C C . ALA A 1 85 ? -2.255 2.473 -6.097 1.00 87.06 85 ALA A C 1
ATOM 681 O O . ALA A 1 85 ? -3.481 2.369 -6.093 1.00 87.06 85 ALA A O 1
ATOM 682 N N . ALA A 1 86 ? -1.522 2.105 -5.043 1.00 88.81 86 ALA A N 1
ATOM 683 C CA . ALA A 1 86 ? -2.109 1.554 -3.825 1.00 88.81 86 ALA A CA 1
ATOM 684 C C . ALA A 1 86 ? -3.127 2.507 -3.174 1.00 88.81 86 ALA A C 1
ATOM 686 O O . ALA A 1 86 ? -4.192 2.070 -2.743 1.00 88.81 86 ALA A O 1
ATOM 687 N N . ALA A 1 87 ? -2.842 3.810 -3.127 1.00 88.69 87 ALA A N 1
ATOM 688 C CA . ALA A 1 87 ? -3.755 4.808 -2.578 1.00 88.69 87 ALA A CA 1
ATOM 689 C C . ALA A 1 87 ? -5.029 4.985 -3.423 1.00 88.69 87 ALA A C 1
ATOM 691 O O . ALA A 1 87 ? -6.107 5.179 -2.858 1.00 88.69 87 ALA A O 1
ATOM 692 N N . ARG A 1 88 ? -4.924 4.885 -4.754 1.00 87.31 88 ARG A N 1
ATOM 693 C CA . ARG A 1 88 ? -6.069 4.931 -5.678 1.00 87.31 88 ARG A CA 1
ATOM 694 C C . ARG A 1 88 ? -7.000 3.732 -5.500 1.00 87.31 88 ARG A C 1
ATOM 696 O O . ARG A 1 88 ? -8.201 3.919 -5.315 1.00 87.31 88 ARG A O 1
ATOM 703 N N . PHE A 1 89 ? -6.442 2.522 -5.481 1.00 85.56 89 PHE A N 1
ATOM 704 C CA . PHE A 1 89 ? -7.218 1.285 -5.325 1.00 85.56 89 PHE A CA 1
ATOM 705 C C . PHE A 1 89 ? -7.785 1.100 -3.921 1.00 85.56 89 PHE A C 1
ATOM 707 O O . PHE A 1 89 ? -8.839 0.495 -3.761 1.00 85.56 89 PHE A O 1
ATOM 714 N N . ALA A 1 90 ? -7.138 1.662 -2.898 1.00 87.31 90 ALA A N 1
ATOM 715 C CA . ALA A 1 90 ? -7.688 1.641 -1.549 1.00 87.31 90 ALA A CA 1
ATOM 716 C C . ALA A 1 90 ? -9.110 2.219 -1.489 1.00 87.31 90 ALA A C 1
ATOM 718 O O . ALA 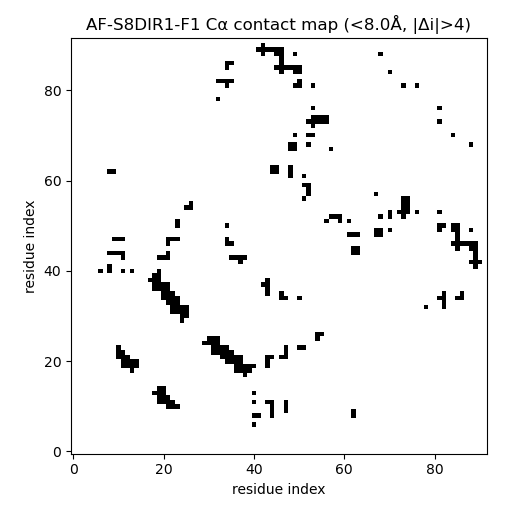A 1 90 ? -9.922 1.724 -0.719 1.00 87.31 90 ALA A O 1
ATOM 719 N N . ARG A 1 91 ? -9.396 3.249 -2.299 1.00 79.94 91 ARG A N 1
ATOM 720 C CA . ARG A 1 91 ? -10.652 4.015 -2.285 1.00 79.94 91 ARG A CA 1
ATOM 721 C C . ARG A 1 91 ? -11.615 3.666 -3.427 1.00 79.94 91 ARG A C 1
ATOM 723 O O . ARG A 1 91 ? -12.611 4.375 -3.567 1.00 79.94 91 ARG A O 1
ATOM 730 N N . SER A 1 92 ? -11.291 2.669 -4.257 1.00 67.81 92 SER A N 1
ATOM 731 C CA . SER A 1 92 ? -12.186 2.199 -5.331 1.00 67.81 92 SER A CA 1
ATOM 732 C C . SER A 1 92 ? -13.297 1.302 -4.803 1.00 67.81 92 SER A C 1
ATOM 734 O O . SER A 1 92 ? -13.201 0.856 -3.636 1.00 67.81 92 SER A O 1
#

Foldseek 3Di:
DPPDPPPDAPQWDADPVQKIWGKDAAPVDRDIQGLGIHNDRQLNQQLNQLLQCLRPNPPDDGPDPPDRQPDPNSNPDDSVVSSVSSNVRSVD

Mean predicted aligned error: 7.19 Å

InterPro domains:
  IPR001471 AP2/ERF domain [PF00847] (8-57)
  IPR001471 AP2/ERF domain [PR00367] (9-20)
  IPR001471 AP2/ERF domain [PR00367] (31-47)
  IPR001471 AP2/ERF domain [PS51032] (8-65)
  IPR001471 AP2/ERF domain [SM00380] (8-71)
  IPR001471 AP2/ERF domain [cd00018] (8-67)
  IPR016177 DNA-binding domain superfamily [SSF54171] (8-66)
  IPR036955 AP2/ERF domain superfamily [G3DSA:3.30.730.10] (7-66)
  IPR051032 AP2/ERF transcription factor, ERF subfamily [PTHR31985] (7-87)

Solvent-accessible surface area (backbone atoms only — not comparable to full-atom values): 5322 Å² total; per-residue (Å²): 136,82,81,71,89,66,86,76,43,65,49,42,45,76,47,97,89,63,40,17,29,14,42,47,71,48,92,92,44,96,52,70,46,75,44,49,76,28,80,42,67,64,32,15,22,38,17,30,34,31,34,42,25,23,70,58,36,95,82,46,91,56,82,52,83,90,66,69,61,88,60,86,67,26,85,76,57,51,75,64,55,37,24,52,49,7,54,55,46,27,75,104

Nearest PDB structures (foldseek):
  7et4-assembly3_G  TM=7.803E-01  e=1.949E-05  Arabidopsis thaliana
  7et4-assembly2_D  TM=7.781E-01  e=2.367E-05  Arabidopsis thaliana
  7wq5-assembly1_A  TM=7.482E-01  e=7.792E-04  Arabidopsis thaliana
  7wq5-assembly2_B  TM=7.582E-01  e=1.694E-03  Arabidopsis thaliana

Secondary structure (DSSP, 8-state):
---------TTEEE-TTS-EEEEEE-SSSS-EEEEEEESSHHHHHHHHHHHHHHHHGGGS--S-SSS----TTGGG--HHHHHHHHHHHHT-

Organism: NCBI:txid192259

Sequence (92 aa):
PSPSAAVRYRGVRRRKWGKFVAEIRMPNCRDRIWLGSYDTAEEAARAFDAAQYCLRGRGARFNFPDDPPEIANGESMTPEEIRDAAARFARS

Radius of gyration: 12.87 Å; Cα contacts (8 Å, |Δi|>4): 159; chains: 1; bounding box: 28×22×43 Å